Protein AF-A0A4S8PY58-F1 (afdb_monomer_lite)

Radius of gyration: 12.67 Å; chains: 1; bounding box: 34×28×26 Å

Sequence (88 aa):
MNETEAIDRVRAYIHGKYPDYPTDNLVAERFEVGWTVFPQSDPEDFGSLRIGQTIFLIGDSGIIMETSSSLPPGQPEAEFTRLHGTGS

Secondary structure (DSSP, 8-state):
--HHHHHHHHHHHHHHH-TTS--TTEEEEEETTEEEEEE---GGGTTTSSSS-EEEEEETT--EEEEETTSPTTHHHHHHHHHH----

Organism: NCBI:txid2570927

pLDDT: mean 83.9, std 13.82, range [42.91, 96.5]

Structure (mmCIF, N/CA/C/O backbone):
data_AF-A0A4S8PY58-F1
#
_entry.id   AF-A0A4S8PY58-F1
#
loop_
_atom_site.group_PDB
_atom_site.id
_atom_site.type_symbol
_atom_site.label_atom_id
_atom_site.label_alt_id
_atom_site.label_comp_id
_atom_site.label_asym_id
_atom_site.label_entity_id
_atom_site.label_seq_id
_atom_site.pdbx_PDB_ins_code
_atom_site.Cartn_x
_atom_site.Cartn_y
_atom_site.Cartn_z
_atom_site.occupancy
_atom_site.B_iso_or_equiv
_atom_site.auth_seq_id
_atom_site.auth_comp_id
_atom_site.auth_asym_id
_atom_site.auth_atom_id
_atom_site.pdbx_PDB_model_num
ATOM 1 N N . MET A 1 1 ? -3.581 0.805 12.153 1.00 91.62 1 MET A N 1
ATOM 2 C CA . MET A 1 1 ? -2.873 -0.312 11.496 1.00 91.62 1 MET A CA 1
ATOM 3 C C . MET A 1 1 ? -1.390 -0.224 11.823 1.00 91.62 1 MET A C 1
ATOM 5 O O . MET A 1 1 ? -0.868 0.885 11.877 1.00 91.62 1 MET A O 1
ATOM 9 N N . ASN A 1 2 ? -0.718 -1.350 12.076 1.00 94.81 2 ASN A N 1
ATOM 10 C CA . ASN A 1 2 ? 0.742 -1.386 12.261 1.00 94.81 2 ASN A CA 1
ATOM 11 C C . ASN A 1 2 ? 1.459 -1.832 10.970 1.00 94.81 2 ASN A C 1
ATOM 13 O O . ASN A 1 2 ? 0.804 -2.266 10.026 1.00 94.81 2 ASN A O 1
ATOM 17 N N . GLU A 1 3 ? 2.788 -1.708 10.936 1.00 95.50 3 GLU A N 1
ATOM 18 C CA . GLU A 1 3 ? 3.618 -1.996 9.755 1.00 95.50 3 GLU A CA 1
ATOM 19 C C . GLU A 1 3 ? 3.424 -3.427 9.229 1.00 95.50 3 GLU A C 1
ATOM 21 O O . GLU A 1 3 ? 3.100 -3.627 8.061 1.00 95.50 3 GLU A O 1
ATOM 26 N N . THR A 1 4 ? 3.548 -4.429 10.104 1.00 96.19 4 THR A N 1
ATOM 27 C CA . THR A 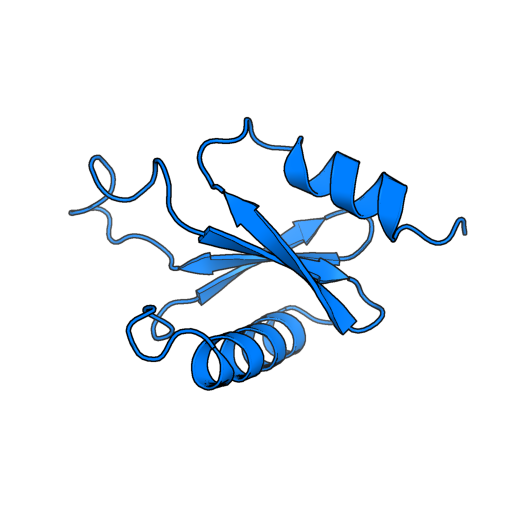1 4 ? 3.392 -5.844 9.737 1.00 96.19 4 THR A CA 1
ATOM 28 C C . THR A 1 4 ? 1.995 -6.133 9.189 1.00 96.19 4 THR A C 1
ATOM 30 O O . THR A 1 4 ? 1.859 -6.795 8.167 1.00 96.19 4 THR A O 1
ATOM 33 N N . GLU A 1 5 ? 0.952 -5.586 9.818 1.00 96.06 5 GLU A N 1
ATOM 34 C CA . GLU A 1 5 ? -0.432 -5.733 9.359 1.00 96.06 5 GLU A CA 1
ATOM 35 C C . GLU A 1 5 ? -0.653 -5.087 7.983 1.00 96.06 5 GLU A C 1
ATOM 37 O O . GLU A 1 5 ? -1.368 -5.649 7.152 1.00 96.06 5 GLU A O 1
ATOM 42 N N . ALA A 1 6 ? -0.030 -3.935 7.715 1.00 96.38 6 ALA A N 1
ATOM 43 C CA . ALA A 1 6 ? -0.078 -3.291 6.406 1.00 96.38 6 ALA A CA 1
ATOM 44 C C . ALA A 1 6 ? 0.573 -4.165 5.322 1.00 96.38 6 ALA A C 1
ATOM 46 O O . ALA A 1 6 ? -0.026 -4.380 4.264 1.00 96.38 6 ALA A O 1
ATOM 47 N N . ILE A 1 7 ? 1.757 -4.716 5.611 1.00 96.06 7 ILE A N 1
ATOM 48 C CA . ILE A 1 7 ? 2.487 -5.609 4.702 1.00 96.06 7 ILE A CA 1
ATOM 49 C C . ILE A 1 7 ? 1.676 -6.874 4.413 1.00 96.06 7 ILE A C 1
ATOM 51 O O . ILE A 1 7 ? 1.484 -7.209 3.247 1.00 96.06 7 ILE A O 1
ATOM 55 N N . ASP A 1 8 ? 1.152 -7.553 5.437 1.00 96.12 8 ASP A N 1
ATOM 56 C CA . ASP A 1 8 ? 0.367 -8.782 5.264 1.00 96.12 8 ASP A CA 1
ATOM 57 C C . ASP A 1 8 ? -0.895 -8.548 4.422 1.00 96.12 8 ASP A C 1
ATOM 59 O O . ASP A 1 8 ? -1.209 -9.324 3.514 1.00 96.12 8 ASP A O 1
ATOM 63 N N . ARG A 1 9 ? -1.611 -7.444 4.670 1.00 96.25 9 ARG A N 1
ATOM 64 C CA . ARG A 1 9 ? -2.815 -7.100 3.898 1.00 96.25 9 ARG A CA 1
ATOM 65 C C . ARG A 1 9 ? -2.501 -6.803 2.438 1.00 96.25 9 ARG A C 1
ATOM 67 O O . ARG A 1 9 ? -3.212 -7.288 1.556 1.00 96.25 9 ARG A O 1
ATOM 74 N N . VAL A 1 10 ? -1.446 -6.036 2.171 1.00 95.12 10 VAL A N 1
ATOM 75 C CA . VAL A 1 10 ? -1.015 -5.753 0.798 1.00 95.12 10 VAL A CA 1
ATOM 76 C C . VAL A 1 10 ? -0.503 -7.022 0.122 1.00 95.12 10 VAL A C 1
ATOM 78 O O . VAL A 1 10 ? -0.865 -7.282 -1.020 1.00 95.12 10 VAL A O 1
ATOM 81 N N . ARG A 1 11 ? 0.247 -7.874 0.822 1.00 94.25 11 ARG A N 1
ATOM 82 C CA . ARG A 1 11 ? 0.710 -9.161 0.296 1.00 94.25 11 ARG A CA 1
ATOM 83 C C . ARG A 1 11 ? -0.454 -10.056 -0.123 1.00 94.25 11 ARG A C 1
ATOM 85 O O . ARG A 1 11 ? -0.436 -10.604 -1.222 1.00 94.25 11 ARG A O 1
ATOM 92 N N . ALA A 1 12 ? -1.483 -10.174 0.714 1.00 94.25 12 ALA A N 1
ATOM 93 C CA . ALA A 1 12 ? -2.686 -10.931 0.380 1.00 94.25 12 ALA A CA 1
ATOM 94 C C . ALA A 1 12 ? -3.416 -10.344 -0.843 1.00 94.25 12 ALA A C 1
ATOM 96 O O . ALA A 1 12 ? -3.851 -11.092 -1.719 1.00 94.25 12 ALA A O 1
ATOM 97 N N . TYR A 1 13 ? -3.507 -9.012 -0.934 1.00 93.88 13 TYR A N 1
ATOM 98 C CA . TYR A 1 13 ? -4.071 -8.320 -2.095 1.00 93.88 13 TYR A CA 1
ATOM 99 C C . TYR A 1 13 ? -3.282 -8.612 -3.380 1.00 93.88 13 TYR A C 1
ATOM 101 O O . TYR A 1 13 ? -3.871 -8.974 -4.400 1.00 93.88 13 TYR A O 1
ATOM 109 N N . ILE A 1 14 ? -1.951 -8.516 -3.313 1.00 91.75 14 ILE A N 1
ATOM 110 C CA . ILE A 1 14 ? -1.042 -8.801 -4.424 1.00 91.75 14 ILE A CA 1
ATOM 111 C C . ILE A 1 14 ? -1.204 -10.250 -4.882 1.00 91.75 14 ILE A C 1
ATOM 113 O O . ILE A 1 14 ? -1.451 -10.473 -6.061 1.00 91.75 14 ILE A O 1
ATOM 117 N N . HIS A 1 15 ? -1.167 -11.234 -3.979 1.00 90.06 15 HIS A N 1
ATOM 118 C CA . HIS A 1 15 ? -1.336 -12.644 -4.354 1.00 90.06 15 HIS A CA 1
ATOM 119 C C . HIS A 1 15 ? -2.668 -12.932 -5.062 1.00 90.06 15 HIS A C 1
ATOM 121 O O . HIS A 1 15 ? -2.734 -13.843 -5.885 1.00 90.06 15 HIS A O 1
ATOM 127 N N . GLY A 1 16 ? -3.722 -12.166 -4.768 1.00 90.50 16 GLY A N 1
ATOM 128 C CA . GLY A 1 16 ? -5.019 -12.311 -5.426 1.00 90.50 16 GLY A CA 1
ATOM 129 C C . GLY A 1 16 ? -5.092 -11.725 -6.841 1.00 90.50 16 GLY A C 1
ATOM 130 O O . GLY A 1 16 ? -5.958 -12.137 -7.612 1.00 90.50 16 GLY A O 1
ATOM 131 N N . LYS A 1 17 ? -4.220 -10.768 -7.192 1.00 89.31 17 LYS A N 1
ATOM 132 C CA . LYS A 1 17 ? -4.338 -9.966 -8.426 1.00 89.31 17 LYS A CA 1
ATOM 133 C C . LYS A 1 17 ? -3.097 -9.994 -9.323 1.00 89.31 17 LYS A C 1
ATOM 135 O O . LYS A 1 17 ? -3.229 -9.904 -10.540 1.00 89.31 17 LYS A O 1
ATOM 140 N N . TYR A 1 18 ? -1.917 -10.150 -8.735 1.00 86.38 18 TYR A N 1
ATOM 141 C CA . TYR A 1 18 ? -0.614 -10.103 -9.391 1.00 86.38 18 TYR A CA 1
ATOM 142 C C . TYR A 1 18 ? 0.256 -11.289 -8.948 1.00 86.38 18 TYR A C 1
ATOM 144 O O . TYR A 1 18 ? 1.109 -11.142 -8.072 1.00 86.38 18 TYR A O 1
ATOM 152 N N . PRO A 1 19 ? 0.059 -12.479 -9.539 1.00 80.25 19 PRO A N 1
ATOM 153 C CA . PRO A 1 19 ? 0.808 -13.675 -9.152 1.00 80.25 19 PRO A CA 1
ATOM 154 C C . PRO A 1 19 ? 2.321 -13.551 -9.401 1.00 80.25 19 PRO A C 1
ATOM 156 O O . PRO A 1 19 ? 3.099 -14.172 -8.684 1.00 80.25 19 PRO A O 1
ATOM 159 N N . ASP A 1 20 ? 2.729 -12.730 -10.372 1.00 81.19 20 ASP A N 1
ATOM 160 C CA . ASP A 1 20 ? 4.132 -12.498 -10.742 1.00 81.19 20 ASP A CA 1
ATOM 161 C C . ASP A 1 20 ? 4.788 -11.324 -9.994 1.00 81.19 20 ASP A C 1
ATOM 163 O O . ASP A 1 20 ? 5.946 -10.992 -10.248 1.00 81.19 20 ASP A O 1
ATOM 167 N N . TYR A 1 21 ? 4.063 -10.650 -9.097 1.00 80.25 21 TYR A N 1
ATOM 168 C CA . TYR A 1 21 ? 4.608 -9.502 -8.379 1.00 80.25 21 TYR A CA 1
ATOM 169 C C . TYR A 1 21 ? 5.433 -9.964 -7.163 1.00 80.25 21 TYR A C 1
ATOM 171 O O . TYR A 1 21 ? 4.938 -10.750 -6.350 1.00 80.25 21 TYR A O 1
ATOM 179 N N . PRO A 1 22 ? 6.674 -9.471 -6.989 1.00 81.75 22 PRO A N 1
ATOM 180 C CA . PRO A 1 22 ? 7.551 -9.908 -5.908 1.00 81.75 22 PRO A CA 1
ATOM 181 C C . PRO A 1 22 ? 7.035 -9.433 -4.543 1.00 81.75 22 PRO A C 1
ATOM 183 O O . PRO A 1 22 ? 6.832 -8.240 -4.321 1.00 81.75 22 PRO A O 1
ATOM 186 N N . THR A 1 23 ? 6.844 -10.369 -3.608 1.00 86.31 23 THR A N 1
ATOM 187 C CA . THR A 1 23 ? 6.350 -10.074 -2.244 1.00 86.31 23 THR A CA 1
ATOM 188 C C . THR A 1 23 ? 7.315 -10.488 -1.134 1.00 86.31 23 THR A C 1
ATOM 190 O O . THR A 1 23 ? 6.994 -10.336 0.044 1.00 86.31 23 THR A O 1
ATOM 193 N N . ASP A 1 24 ? 8.494 -11.002 -1.484 1.00 83.69 24 ASP A N 1
ATOM 194 C CA . ASP A 1 24 ? 9.451 -11.556 -0.521 1.00 83.69 24 ASP A CA 1
ATOM 195 C C . ASP A 1 24 ? 10.095 -10.500 0.382 1.00 83.69 24 ASP A C 1
ATOM 197 O O . ASP A 1 24 ? 10.433 -10.805 1.523 1.00 83.69 24 ASP A O 1
ATOM 201 N N . ASN A 1 25 ? 10.231 -9.260 -0.098 1.00 86.44 25 ASN A N 1
ATOM 202 C CA . ASN A 1 25 ? 10.913 -8.187 0.625 1.00 86.44 25 ASN A CA 1
ATOM 203 C C . ASN A 1 25 ? 10.114 -6.876 0.599 1.00 86.44 25 ASN A C 1
ATOM 205 O O . ASN A 1 25 ? 10.608 -5.834 0.173 1.00 86.44 25 ASN A O 1
ATOM 209 N N . LEU A 1 26 ? 8.837 -6.941 0.981 1.00 90.25 26 LEU A N 1
ATOM 210 C CA . LEU A 1 26 ? 7.999 -5.748 1.093 1.00 90.25 26 LEU A CA 1
ATOM 211 C C . LEU A 1 26 ? 8.422 -4.897 2.294 1.00 90.25 26 LEU A C 1
ATOM 213 O O . LEU A 1 26 ? 8.619 -5.408 3.394 1.00 90.25 26 LEU A O 1
ATOM 217 N N . VAL A 1 27 ? 8.493 -3.590 2.073 1.00 91.44 27 VAL A N 1
ATOM 218 C CA . VAL A 1 27 ? 8.702 -2.565 3.095 1.00 91.44 27 VAL A CA 1
ATOM 219 C C . VAL A 1 27 ? 7.464 -1.687 3.152 1.00 91.44 27 VAL A C 1
ATOM 221 O O . VAL A 1 27 ? 6.812 -1.464 2.131 1.00 91.44 27 VAL A O 1
ATOM 224 N N . ALA A 1 28 ? 7.140 -1.205 4.349 1.00 94.19 28 ALA A N 1
ATOM 225 C CA . ALA A 1 28 ? 6.052 -0.269 4.567 1.00 94.19 28 ALA A CA 1
ATOM 226 C C . ALA A 1 28 ? 6.573 1.031 5.190 1.00 94.19 28 ALA A C 1
ATOM 228 O O . ALA A 1 28 ? 7.172 1.027 6.262 1.00 94.19 28 ALA A O 1
ATOM 229 N N . GLU A 1 29 ? 6.305 2.154 4.531 1.00 93.00 29 GLU A N 1
ATOM 230 C CA . GLU A 1 29 ? 6.610 3.494 5.029 1.00 93.00 29 GLU A CA 1
ATOM 231 C C . GLU A 1 29 ? 5.333 4.172 5.532 1.00 93.00 29 GLU A C 1
ATOM 233 O O . GLU A 1 29 ? 4.307 4.196 4.850 1.00 93.00 29 GLU A O 1
ATOM 238 N N . ARG A 1 30 ? 5.373 4.715 6.753 1.00 93.88 30 ARG A N 1
ATOM 239 C CA . ARG A 1 30 ? 4.212 5.358 7.381 1.00 93.88 30 ARG A CA 1
ATOM 240 C C . ARG A 1 30 ? 3.954 6.743 6.781 1.00 93.88 30 ARG A C 1
ATOM 242 O O . ARG A 1 30 ? 4.870 7.557 6.705 1.00 93.88 30 ARG A O 1
ATOM 249 N N . PHE A 1 31 ? 2.688 7.050 6.494 1.00 91.69 31 PHE A N 1
ATOM 250 C CA . PHE A 1 31 ? 2.217 8.407 6.194 1.00 91.69 31 PHE A CA 1
ATOM 251 C C . PHE A 1 31 ? 0.973 8.772 7.025 1.00 91.69 31 PHE A C 1
ATOM 253 O O . PHE A 1 31 ? 0.524 7.992 7.866 1.00 91.69 31 PHE A O 1
ATOM 260 N N . GLU A 1 32 ? 0.438 9.983 6.826 1.00 88.19 32 GLU A N 1
ATOM 261 C CA . GLU A 1 32 ? -0.580 10.607 7.691 1.00 88.19 32 GLU A CA 1
ATOM 262 C C . GLU A 1 32 ? -1.792 9.708 7.986 1.00 88.19 32 GLU A C 1
ATOM 264 O O . GLU A 1 32 ? -2.223 9.618 9.135 1.00 88.19 32 GLU A O 1
ATOM 269 N N . VAL A 1 33 ? -2.297 8.990 6.979 1.00 91.44 33 VAL A N 1
ATOM 270 C CA . VAL A 1 33 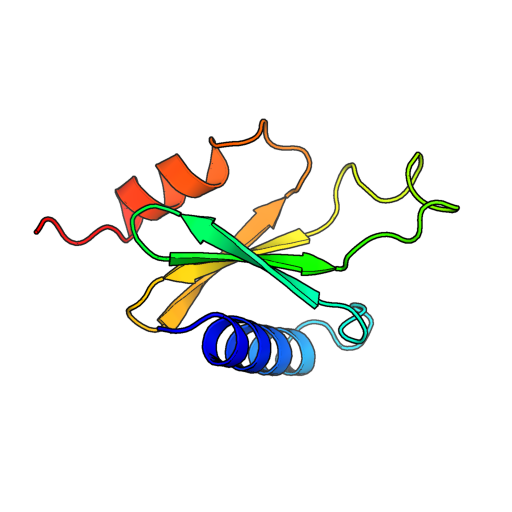? -3.533 8.192 7.088 1.00 91.44 33 VAL A CA 1
ATOM 271 C C . VAL A 1 33 ? -3.339 6.705 6.764 1.00 91.44 33 VAL A C 1
ATOM 273 O O . VAL A 1 33 ? -4.318 5.976 6.576 1.00 91.44 33 VAL A O 1
ATOM 276 N N . GLY A 1 34 ? -2.091 6.236 6.654 1.00 95.00 34 GLY A N 1
ATOM 277 C CA . GLY A 1 34 ? -1.821 4.892 6.154 1.00 95.00 34 GLY A CA 1
ATOM 278 C C . GLY A 1 34 ? -0.348 4.525 6.013 1.00 95.00 34 GLY A C 1
ATOM 279 O O . GLY A 1 34 ? 0.524 5.079 6.683 1.00 95.00 34 GLY A O 1
ATOM 280 N N . TRP A 1 35 ? -0.092 3.546 5.152 1.00 96.50 35 TRP A N 1
ATOM 281 C CA . TRP A 1 35 ? 1.226 3.010 4.838 1.00 96.50 35 TRP A CA 1
ATOM 282 C C . TRP A 1 35 ? 1.414 2.889 3.329 1.00 96.50 35 TRP A C 1
ATOM 284 O O . TRP A 1 35 ? 0.520 2.414 2.629 1.00 96.50 35 TRP A O 1
ATOM 294 N N . THR A 1 36 ? 2.574 3.294 2.832 1.00 94.31 36 THR A N 1
ATOM 295 C CA . THR A 1 36 ? 3.010 3.015 1.465 1.00 94.31 36 THR A CA 1
ATOM 296 C C . THR A 1 36 ? 3.806 1.718 1.496 1.00 94.31 36 THR A C 1
ATOM 298 O O . THR A 1 36 ? 4.803 1.634 2.201 1.00 94.31 36 THR A O 1
ATOM 301 N N . VAL A 1 37 ? 3.364 0.703 0.761 1.00 93.31 37 VAL A N 1
ATOM 302 C CA . VAL A 1 37 ? 3.969 -0.628 0.702 1.00 93.31 37 VAL A CA 1
ATOM 303 C C . VAL A 1 37 ? 4.549 -0.875 -0.684 1.00 93.31 37 VAL A C 1
ATOM 305 O O . VAL A 1 37 ? 3.867 -0.722 -1.703 1.00 93.31 37 VAL A O 1
ATOM 308 N N . PHE A 1 38 ? 5.816 -1.270 -0.722 1.00 88.94 38 PHE A N 1
ATOM 309 C CA . PHE A 1 38 ? 6.560 -1.513 -1.953 1.00 88.94 38 PHE A CA 1
ATOM 310 C C . PHE A 1 38 ? 7.679 -2.537 -1.719 1.00 88.94 38 PHE A C 1
ATOM 312 O O . PHE A 1 38 ? 8.156 -2.684 -0.593 1.00 88.94 38 PHE A O 1
ATOM 319 N N . PRO A 1 39 ? 8.119 -3.265 -2.757 1.00 86.00 39 PRO A N 1
ATOM 320 C CA . PRO A 1 39 ? 9.272 -4.143 -2.658 1.00 86.00 39 PRO A CA 1
ATOM 321 C C . PRO A 1 39 ? 10.537 -3.309 -2.454 1.00 86.00 39 PRO A C 1
ATOM 323 O O . PRO A 1 39 ? 10.813 -2.367 -3.200 1.00 86.00 39 PRO A O 1
ATOM 326 N N . GLN A 1 40 ? 11.336 -3.666 -1.456 1.00 82.31 40 GLN A N 1
ATOM 327 C CA . GLN A 1 40 ? 12.680 -3.136 -1.321 1.00 82.31 40 GLN A CA 1
ATOM 328 C C . GLN A 1 40 ? 13.524 -3.679 -2.471 1.00 82.31 40 GLN A C 1
ATOM 330 O O . GLN A 1 40 ? 13.846 -4.864 -2.507 1.00 82.31 40 GLN A O 1
ATOM 335 N N . SER A 1 41 ? 13.868 -2.802 -3.414 1.00 69.00 41 SER A N 1
ATOM 336 C CA . SER A 1 41 ? 14.803 -3.131 -4.486 1.00 69.00 41 SER A CA 1
ATOM 337 C C . SER A 1 41 ? 16.168 -3.456 -3.888 1.00 69.00 41 SER A C 1
ATOM 339 O O . SER A 1 41 ? 16.677 -2.698 -3.054 1.00 69.00 41 SER A O 1
ATOM 341 N N . ASP A 1 42 ? 16.776 -4.550 -4.338 1.00 61.50 42 ASP A N 1
ATOM 342 C CA . ASP A 1 42 ? 18.180 -4.818 -4.067 1.00 61.50 42 ASP A CA 1
ATOM 343 C C . ASP A 1 42 ? 19.048 -3.650 -4.565 1.00 61.50 42 ASP A C 1
ATOM 345 O O . ASP A 1 42 ? 18.735 -3.021 -5.581 1.00 61.50 42 ASP A O 1
ATOM 349 N N . PRO A 1 43 ? 20.164 -3.340 -3.884 1.00 57.38 43 PRO A N 1
ATOM 350 C CA . PRO A 1 43 ? 21.081 -2.287 -4.318 1.00 57.38 43 PRO A CA 1
ATOM 351 C C . PRO A 1 43 ? 21.677 -2.553 -5.711 1.00 57.38 43 PRO A C 1
ATOM 353 O O . PRO A 1 43 ? 22.080 -1.612 -6.390 1.00 57.38 43 PRO A O 1
ATOM 356 N N . GLU A 1 44 ? 21.704 -3.811 -6.159 1.00 61.81 44 GLU A N 1
ATOM 357 C CA . GLU A 1 44 ? 22.126 -4.192 -7.514 1.00 61.81 44 GLU A CA 1
ATOM 358 C C . GLU A 1 44 ? 21.073 -3.856 -8.587 1.00 61.81 44 GLU A C 1
ATOM 360 O O . GLU A 1 44 ? 21.413 -3.735 -9.762 1.00 61.81 44 GLU A O 1
ATOM 365 N N . ASP A 1 45 ? 19.822 -3.610 -8.182 1.00 57.50 45 ASP A N 1
ATOM 366 C CA . ASP A 1 45 ? 18.696 -3.247 -9.050 1.00 57.50 45 ASP A CA 1
ATOM 367 C C . ASP A 1 45 ? 18.155 -1.822 -8.779 1.00 57.50 45 ASP A C 1
ATOM 369 O O . ASP A 1 45 ? 17.021 -1.430 -9.066 1.00 57.50 45 ASP A O 1
ATOM 373 N N . PHE A 1 46 ? 19.010 -0.982 -8.199 1.00 48.56 46 PHE A N 1
ATOM 374 C CA . PHE A 1 46 ? 18.647 0.370 -7.778 1.00 48.56 46 PHE A CA 1
ATOM 375 C C . PHE A 1 46 ? 18.357 1.319 -8.956 1.00 48.56 46 PHE A C 1
ATOM 377 O O . PHE A 1 46 ? 17.661 2.322 -8.795 1.00 48.56 46 PHE A O 1
ATOM 384 N N . GLY A 1 47 ? 18.910 1.023 -10.138 1.00 49.28 47 GLY A N 1
ATOM 385 C CA . GLY A 1 47 ? 18.879 1.905 -11.310 1.00 49.28 47 GLY A CA 1
ATOM 386 C C . GLY A 1 47 ? 17.790 1.604 -12.344 1.00 49.28 47 GLY A C 1
ATOM 387 O O . GLY A 1 47 ? 17.462 2.493 -13.129 1.00 49.28 47 GLY A O 1
ATOM 388 N N . SER A 1 48 ? 17.224 0.393 -12.350 1.00 49.84 48 SER A N 1
ATOM 389 C CA . SER A 1 48 ? 16.389 -0.096 -13.462 1.00 49.84 48 SER A CA 1
ATOM 390 C C . SER A 1 48 ? 14.946 -0.403 -13.057 1.00 49.84 48 SER A C 1
ATOM 392 O O . SER A 1 48 ? 14.045 -0.227 -13.875 1.00 49.84 48 SER A O 1
ATOM 394 N N . LEU A 1 49 ? 14.697 -0.806 -11.805 1.00 52.34 49 LEU A N 1
ATOM 395 C CA . LEU A 1 49 ? 13.365 -1.235 -11.363 1.00 52.34 49 LEU A CA 1
ATOM 396 C C . LEU A 1 49 ? 12.462 -0.126 -10.806 1.00 52.34 49 LEU A C 1
ATOM 398 O O . LEU A 1 49 ? 11.250 -0.304 -10.783 1.00 52.34 49 LEU A O 1
ATOM 402 N N . ARG A 1 50 ? 12.976 1.033 -10.373 1.00 54.12 50 ARG A N 1
ATOM 403 C CA . ARG A 1 50 ? 12.134 2.001 -9.637 1.00 54.12 50 ARG A CA 1
ATOM 404 C C . ARG A 1 50 ? 11.178 2.845 -10.477 1.00 54.12 50 ARG A C 1
ATOM 406 O O . ARG A 1 50 ? 10.278 3.432 -9.889 1.00 54.12 50 ARG A O 1
ATOM 413 N N . ILE A 1 51 ? 11.316 2.949 -11.798 1.00 54.44 51 ILE A N 1
ATOM 414 C CA . ILE A 1 51 ? 10.395 3.763 -12.614 1.00 54.44 51 ILE A CA 1
ATOM 415 C C . ILE A 1 51 ? 9.344 2.849 -13.244 1.00 54.44 51 ILE A C 1
ATOM 417 O O . ILE A 1 51 ? 9.666 2.007 -14.073 1.00 54.44 51 ILE A O 1
ATOM 421 N N . GLY A 1 52 ? 8.077 3.051 -12.879 1.00 63.50 52 GLY A N 1
ATOM 422 C CA . GLY A 1 52 ? 6.941 2.330 -13.457 1.00 63.50 52 GLY A CA 1
ATOM 423 C C . GLY A 1 52 ? 6.507 1.092 -12.674 1.00 63.50 52 GLY A C 1
ATOM 424 O O . GLY A 1 52 ? 5.609 0.384 -13.126 1.00 63.50 52 GLY A O 1
ATOM 425 N N . GLN A 1 53 ? 7.099 0.833 -11.505 1.00 76.19 53 GLN A N 1
ATOM 426 C CA . GLN A 1 53 ? 6.613 -0.208 -10.609 1.00 76.19 53 GLN A CA 1
ATOM 427 C C . GLN A 1 53 ? 5.318 0.228 -9.936 1.00 76.19 53 GLN A C 1
ATOM 429 O O . GLN A 1 53 ? 5.157 1.372 -9.510 1.00 76.19 53 GLN A O 1
ATOM 434 N N . THR A 1 54 ? 4.379 -0.708 -9.831 1.00 86.31 54 THR A N 1
ATOM 435 C CA . THR A 1 54 ? 3.192 -0.500 -9.006 1.00 86.31 54 THR A CA 1
ATOM 436 C C . THR A 1 54 ? 3.619 -0.460 -7.545 1.00 86.31 54 THR A C 1
ATOM 438 O O . THR A 1 54 ? 4.327 -1.358 -7.104 1.00 86.31 54 THR A O 1
ATOM 441 N N . ILE A 1 55 ? 3.197 0.557 -6.807 1.00 89.38 55 ILE A N 1
ATOM 442 C CA . ILE A 1 55 ? 3.294 0.633 -5.347 1.00 89.38 55 ILE A CA 1
ATOM 443 C C . ILE A 1 55 ? 1.878 0.691 -4.774 1.00 89.38 55 ILE A C 1
ATOM 445 O O . ILE A 1 55 ? 0.930 1.076 -5.467 1.00 89.38 55 ILE A O 1
ATOM 449 N N . PHE A 1 56 ? 1.728 0.308 -3.512 1.00 93.50 56 PHE A N 1
ATOM 450 C CA . PHE A 1 56 ? 0.421 0.168 -2.879 1.00 93.50 56 PHE A CA 1
ATOM 451 C C . PHE A 1 56 ? 0.318 1.104 -1.686 1.00 93.50 56 PHE A C 1
ATOM 453 O O . PHE A 1 56 ? 1.205 1.130 -0.845 1.00 93.50 56 PHE A O 1
ATOM 460 N N . LEU A 1 57 ? -0.771 1.855 -1.579 1.00 94.75 57 LEU A N 1
ATOM 461 C CA . LEU A 1 57 ? -1.083 2.636 -0.388 1.00 94.75 57 LEU A CA 1
ATOM 462 C C . LEU A 1 57 ? -2.212 1.937 0.344 1.00 94.75 57 LEU A C 1
ATOM 464 O O . LEU A 1 57 ? -3.238 1.638 -0.259 1.00 94.75 57 LEU A O 1
ATOM 468 N N . ILE A 1 58 ? -2.028 1.674 1.632 1.00 95.88 58 ILE A N 1
ATOM 469 C CA . ILE A 1 58 ? -3.048 1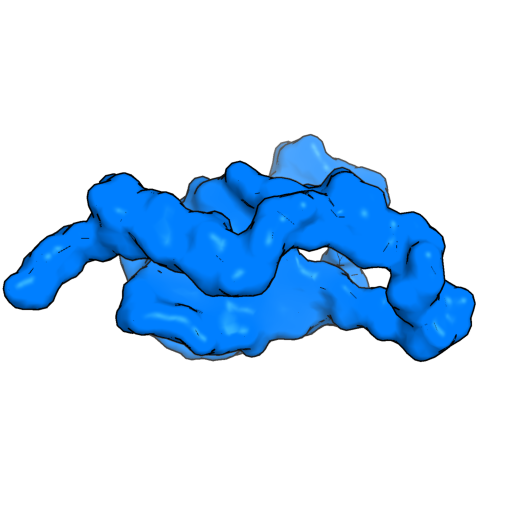.084 2.488 1.00 95.88 58 ILE A CA 1
ATOM 470 C C . ILE A 1 58 ? -3.390 2.036 3.627 1.00 95.88 58 ILE A C 1
ATOM 472 O O . ILE A 1 58 ? -2.538 2.412 4.428 1.00 95.88 58 ILE A O 1
ATOM 476 N N . GLY A 1 59 ? -4.655 2.437 3.699 1.00 94.69 59 GLY A N 1
ATOM 477 C CA . GLY A 1 59 ? -5.156 3.283 4.776 1.00 94.69 59 GLY A CA 1
ATOM 478 C C . GLY A 1 59 ? -5.315 2.504 6.078 1.00 94.69 59 GLY A C 1
ATOM 479 O O . GLY A 1 59 ? -5.483 1.285 6.067 1.00 94.69 59 GLY A O 1
ATOM 480 N N . ASP A 1 60 ? -5.369 3.201 7.213 1.00 92.56 60 ASP A N 1
ATOM 481 C CA . ASP A 1 60 ? -5.652 2.568 8.513 1.00 92.56 60 ASP A CA 1
ATOM 482 C C . ASP A 1 60 ? -7.007 1.838 8.562 1.00 92.56 60 ASP A C 1
ATOM 484 O O . ASP A 1 60 ? -7.185 0.905 9.346 1.00 92.56 60 ASP A O 1
ATOM 488 N N . SER A 1 61 ? -7.941 2.223 7.690 1.00 90.19 61 SER A N 1
ATOM 489 C CA . SER A 1 61 ? -9.224 1.550 7.463 1.00 90.19 61 SER A CA 1
ATOM 490 C C . SER A 1 61 ? -9.106 0.228 6.689 1.00 90.19 61 SER A C 1
ATOM 492 O O . SER A 1 61 ? -10.053 -0.557 6.660 1.00 90.19 61 SER A O 1
ATOM 494 N N . GLY A 1 62 ? -7.955 -0.045 6.068 1.00 92.06 62 GLY A N 1
ATOM 495 C CA . GLY A 1 62 ? -7.703 -1.218 5.231 1.00 92.06 62 GLY A CA 1
ATOM 496 C C . GLY A 1 62 ? -8.007 -1.040 3.746 1.00 92.06 62 GLY A C 1
ATOM 497 O O . GLY A 1 62 ? -7.913 -2.015 3.006 1.00 92.06 62 GLY A O 1
ATOM 498 N N . ILE A 1 63 ? -8.364 0.168 3.302 1.00 94.19 63 ILE A N 1
ATOM 499 C CA . ILE A 1 63 ? -8.535 0.479 1.876 1.00 94.19 63 ILE A CA 1
ATOM 500 C C . ILE A 1 63 ? -7.164 0.463 1.199 1.00 94.19 63 ILE A C 1
ATOM 502 O O . ILE A 1 63 ? -6.257 1.143 1.672 1.00 94.19 63 ILE A O 1
ATOM 506 N N . ILE A 1 64 ? -7.037 -0.279 0.095 1.00 94.88 64 ILE A N 1
ATOM 507 C CA . ILE A 1 64 ? -5.814 -0.361 -0.713 1.00 94.88 64 ILE A CA 1
ATOM 508 C C . ILE A 1 64 ? -6.016 0.413 -2.018 1.00 94.88 64 ILE A C 1
ATOM 510 O O . ILE A 1 64 ? -7.006 0.201 -2.719 1.00 94.88 64 ILE A O 1
ATOM 514 N N . MET A 1 65 ? -5.060 1.276 -2.349 1.00 93.88 65 MET A N 1
ATOM 515 C CA . MET A 1 65 ? -4.969 2.002 -3.611 1.00 93.88 65 MET A CA 1
ATOM 516 C C . MET A 1 65 ? -3.681 1.620 -4.336 1.00 93.88 65 MET A C 1
ATOM 518 O O . MET A 1 65 ? -2.609 1.553 -3.738 1.00 93.88 65 MET A O 1
ATOM 522 N N . GLU A 1 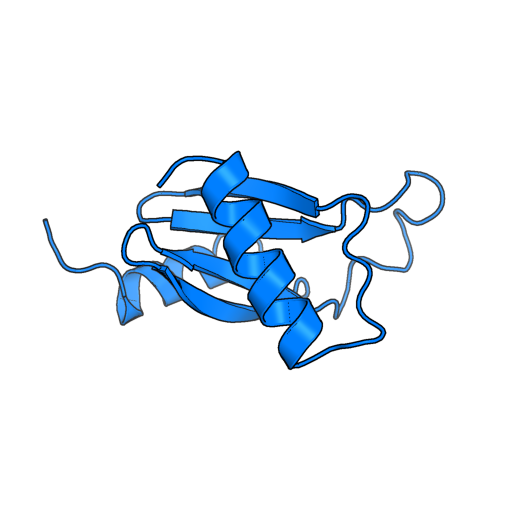66 ? -3.791 1.397 -5.638 1.00 92.62 66 GLU A N 1
ATOM 523 C CA . GLU A 1 66 ? -2.672 1.064 -6.514 1.00 92.62 66 GLU A CA 1
ATOM 524 C C . GLU A 1 66 ? -2.191 2.335 -7.205 1.00 92.62 66 GLU A C 1
ATOM 526 O O . GLU A 1 66 ? -2.995 3.113 -7.721 1.00 92.62 66 GLU A O 1
ATOM 531 N N . THR A 1 67 ? -0.884 2.553 -7.234 1.00 88.62 67 THR A N 1
ATOM 532 C CA . THR A 1 67 ? -0.295 3.693 -7.937 1.00 88.62 67 THR A CA 1
ATOM 533 C C . THR A 1 67 ? 1.069 3.329 -8.505 1.00 88.62 67 THR A C 1
ATOM 535 O O . THR A 1 67 ? 1.524 2.199 -8.362 1.00 88.62 67 THR A O 1
ATOM 538 N N . SER A 1 68 ? 1.719 4.263 -9.189 1.00 84.12 68 SER A N 1
ATOM 539 C CA . SER A 1 68 ? 3.029 4.054 -9.799 1.00 84.12 68 SER A CA 1
ATOM 540 C C . SER A 1 68 ? 4.117 4.808 -9.047 1.00 84.12 68 SER A C 1
ATOM 542 O O . SER A 1 68 ? 3.957 5.984 -8.718 1.00 84.12 68 SER A O 1
ATOM 544 N N . SER A 1 69 ? 5.265 4.161 -8.870 1.00 78.38 69 SER A N 1
ATOM 545 C CA . SER A 1 69 ? 6.502 4.770 -8.373 1.00 78.38 69 SER A CA 1
ATOM 546 C C . SER A 1 69 ? 7.084 5.837 -9.310 1.00 78.38 69 SER A C 1
ATOM 548 O O . SER A 1 69 ? 8.028 6.530 -8.942 1.00 78.38 69 SER A O 1
ATOM 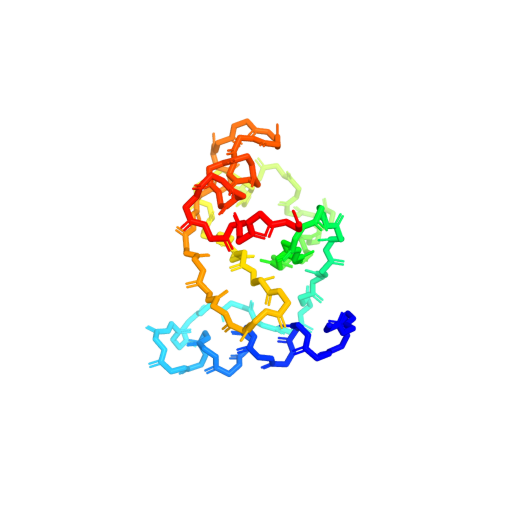550 N N . SER A 1 70 ? 6.542 5.988 -10.526 1.00 80.50 70 SER A N 1
ATOM 551 C CA . SER A 1 70 ? 6.881 7.096 -11.431 1.00 80.50 70 SER A CA 1
ATOM 552 C C . SER A 1 70 ? 6.341 8.448 -10.965 1.00 80.50 70 SER A C 1
ATOM 554 O O . SER A 1 70 ? 6.752 9.475 -11.509 1.00 80.50 70 SER A O 1
ATOM 556 N N . LEU A 1 71 ? 5.397 8.468 -10.020 1.00 81.94 71 LEU A N 1
ATOM 557 C CA . LEU A 1 71 ? 4.913 9.715 -9.445 1.00 81.94 71 LEU A CA 1
ATOM 558 C C . LEU A 1 71 ? 5.957 10.300 -8.482 1.00 81.94 71 LEU A C 1
ATOM 560 O O . LEU A 1 71 ? 6.633 9.547 -7.779 1.00 81.94 71 LEU A O 1
ATOM 564 N N . PRO A 1 72 ? 6.096 11.636 -8.422 1.00 82.31 72 PRO A N 1
ATOM 565 C CA . PRO A 1 72 ? 6.936 12.280 -7.427 1.00 82.31 72 PRO A CA 1
ATOM 566 C C . PRO A 1 72 ? 6.544 11.854 -6.001 1.00 82.31 72 PRO A C 1
ATOM 568 O O . PRO A 1 72 ? 5.354 11.683 -5.712 1.00 82.31 72 PRO A O 1
ATOM 571 N N . PRO A 1 73 ? 7.533 11.711 -5.101 1.00 76.38 73 PRO A N 1
ATOM 572 C CA . PRO A 1 73 ? 7.292 11.294 -3.723 1.00 76.38 73 PRO A CA 1
ATOM 573 C C . PRO A 1 73 ? 6.322 12.256 -3.028 1.00 76.38 73 PRO A C 1
ATOM 575 O O . PRO A 1 73 ? 6.399 13.472 -3.225 1.00 76.38 73 PRO A O 1
ATOM 578 N N . GLY A 1 74 ? 5.397 11.724 -2.230 1.00 82.00 74 GLY A N 1
ATOM 579 C CA . GLY A 1 74 ? 4.366 12.499 -1.539 1.00 82.00 74 GLY A CA 1
ATOM 580 C C . GLY A 1 74 ? 3.111 12.781 -2.372 1.00 82.00 74 GLY A C 1
ATOM 581 O O . GLY A 1 74 ? 2.051 13.033 -1.799 1.00 82.00 74 GLY A O 1
ATOM 582 N N . GLN A 1 75 ? 3.180 12.739 -3.710 1.00 88.81 75 GLN A N 1
ATOM 583 C CA . GLN A 1 75 ? 1.995 12.917 -4.555 1.00 88.81 75 GLN A CA 1
ATOM 584 C C . GLN A 1 75 ? 0.960 11.788 -4.397 1.00 88.81 75 GLN A C 1
ATOM 586 O O . GLN A 1 75 ? -0.221 12.113 -4.240 1.00 88.81 75 GLN A O 1
ATOM 591 N N . PRO A 1 76 ? 1.332 10.492 -4.428 1.00 88.38 76 PRO A N 1
ATOM 592 C CA . PRO A 1 76 ? 0.348 9.433 -4.238 1.00 88.38 76 PRO A CA 1
ATOM 593 C C . PRO A 1 76 ? -0.254 9.425 -2.828 1.00 88.38 76 PRO A C 1
ATOM 595 O O . PRO A 1 76 ? -1.448 9.170 -2.690 1.00 88.38 76 PRO A O 1
ATOM 598 N N . GLU A 1 77 ? 0.525 9.755 -1.797 1.00 91.44 77 GLU A N 1
ATOM 599 C CA . GLU A 1 77 ? 0.050 9.884 -0.417 1.00 91.44 77 GLU A CA 1
ATOM 600 C C . GLU A 1 77 ? -0.954 11.029 -0.285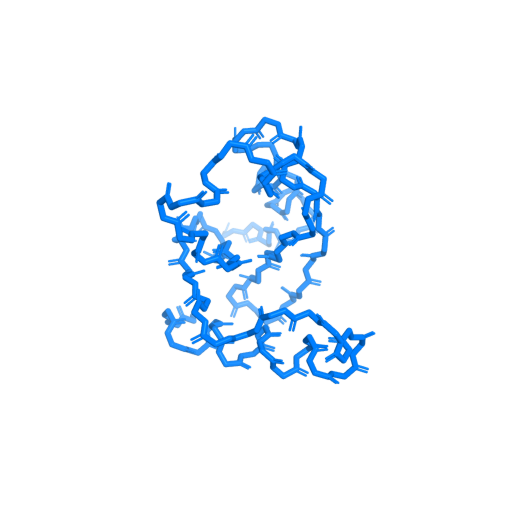 1.00 91.44 77 GLU A C 1
ATOM 602 O O . GLU A 1 77 ? -2.011 10.850 0.313 1.00 91.44 77 GLU A O 1
ATOM 607 N N . ALA A 1 78 ? -0.673 12.189 -0.889 1.00 90.06 78 ALA A N 1
ATOM 608 C CA . ALA A 1 78 ? -1.590 13.326 -0.879 1.00 90.06 78 ALA A CA 1
ATOM 609 C C . ALA A 1 78 ? -2.915 13.013 -1.595 1.00 90.06 78 ALA A C 1
ATOM 611 O O . ALA A 1 78 ? -3.982 13.380 -1.099 1.00 90.06 78 ALA A O 1
ATOM 612 N N . GLU A 1 79 ? -2.870 12.316 -2.736 1.00 90.56 79 GLU A N 1
ATOM 613 C CA . GLU A 1 79 ? -4.082 11.871 -3.435 1.00 90.56 79 GLU A CA 1
ATOM 614 C C . GLU A 1 79 ? -4.855 10.841 -2.600 1.00 90.56 79 GLU A C 1
ATOM 616 O O . GLU A 1 79 ? -6.071 10.954 -2.445 1.00 90.56 79 GLU A O 1
ATOM 621 N N . PHE A 1 80 ? -4.159 9.883 -1.981 1.00 91.12 80 PHE A N 1
ATOM 622 C CA . PHE A 1 80 ? -4.794 8.919 -1.087 1.00 91.12 80 PHE A CA 1
ATOM 623 C C . PHE A 1 80 ? -5.488 9.616 0.084 1.00 91.12 80 PHE A C 1
ATOM 625 O O . PHE A 1 80 ? -6.656 9.347 0.354 1.00 91.12 80 PHE A O 1
ATOM 632 N N . THR A 1 81 ? -4.805 10.547 0.754 1.00 89.88 81 THR A N 1
ATOM 633 C CA . THR A 1 81 ? -5.383 11.336 1.848 1.00 89.88 81 THR A CA 1
ATOM 634 C C . THR A 1 81 ? -6.585 12.144 1.374 1.00 89.88 81 THR A C 1
ATOM 636 O O . THR A 1 81 ? -7.592 12.211 2.068 1.00 89.88 81 THR A O 1
ATOM 639 N N . ARG A 1 82 ? -6.553 12.709 0.167 1.00 90.19 82 ARG A N 1
ATOM 640 C CA . ARG A 1 82 ? -7.698 13.442 -0.384 1.00 90.19 82 ARG A CA 1
ATOM 641 C C . ARG A 1 82 ? -8.916 12.546 -0.636 1.00 90.19 82 ARG A C 1
ATOM 643 O O . ARG A 1 82 ? -10.043 12.992 -0.430 1.00 90.19 82 ARG A O 1
ATOM 650 N N . LEU A 1 83 ? -8.704 11.320 -1.112 1.00 87.50 83 LEU A N 1
ATOM 651 C CA . LEU A 1 83 ? -9.776 10.385 -1.476 1.00 87.50 83 LEU A CA 1
ATOM 652 C C . LEU A 1 83 ? -10.300 9.570 -0.286 1.00 87.50 83 LEU A C 1
ATOM 654 O O . LEU A 1 83 ? -11.478 9.208 -0.250 1.00 87.50 83 LEU A O 1
ATOM 658 N N . HIS A 1 84 ? -9.425 9.258 0.669 1.00 87.25 84 HIS A N 1
ATOM 659 C CA . HIS A 1 84 ? -9.662 8.270 1.725 1.00 87.25 84 HIS A CA 1
ATOM 660 C C . HIS A 1 84 ? -9.306 8.762 3.128 1.00 87.25 84 HIS A C 1
ATOM 662 O O . HIS A 1 84 ? -9.629 8.083 4.103 1.00 87.25 84 HIS A O 1
ATOM 668 N N . GLY A 1 85 ? -8.675 9.931 3.251 1.00 74.69 85 GLY A N 1
ATOM 669 C CA . GLY A 1 85 ? -8.518 10.633 4.516 1.00 74.69 85 GLY A CA 1
ATOM 670 C C . GLY A 1 85 ? -9.882 11.120 4.975 1.00 74.69 85 GLY A C 1
ATOM 671 O O . GLY A 1 85 ? -10.325 12.221 4.657 1.00 74.69 85 GLY A O 1
ATOM 672 N N . THR A 1 86 ? -10.592 10.269 5.705 1.00 65.00 86 THR A N 1
ATOM 673 C CA . THR A 1 86 ? -11.748 10.701 6.480 1.00 65.00 86 THR A CA 1
ATOM 674 C C . THR A 1 86 ? -11.249 11.744 7.470 1.00 65.00 86 THR A C 1
ATOM 676 O O . THR A 1 86 ? -10.413 11.419 8.315 1.00 65.00 86 THR A O 1
ATOM 679 N N . GLY A 1 87 ? -11.716 12.988 7.321 1.00 56.34 87 GLY A N 1
ATOM 680 C CA . GLY A 1 87 ? -11.399 14.076 8.239 1.00 56.34 87 GLY A CA 1
ATOM 681 C C . GLY A 1 87 ? -11.548 13.607 9.683 1.00 56.34 87 GLY A C 1
ATOM 682 O O . GLY A 1 87 ? -12.568 13.013 10.038 1.00 56.34 87 GLY A O 1
ATOM 683 N N . SER A 1 88 ? -10.483 13.812 10.459 1.00 42.91 88 SER A N 1
ATOM 684 C CA . SER A 1 88 ? -10.533 13.726 11.920 1.00 42.91 88 SER A CA 1
ATOM 685 C C . SER A 1 88 ? -11.518 14.746 12.481 1.00 42.91 88 SER A C 1
ATOM 687 O O . SER A 1 88 ? -11.638 15.836 11.872 1.00 42.91 88 SER A O 1
#

Foldseek 3Di:
DDFVVQLVLVLVVCVVPPVPFDSPAWGWDDDDFWTKIDHDDDPVCPPPPQFFDWIWTAGPVGDIDIDHSNDDPPVVVVVCCVVPVPDD